Protein AF-A0A4Q2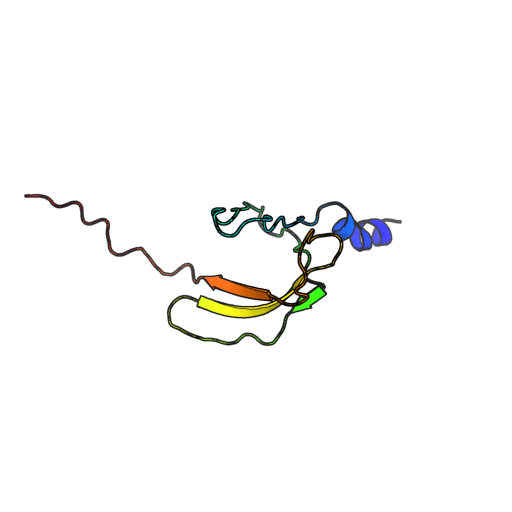W3R1-F1 (afdb_monomer_lite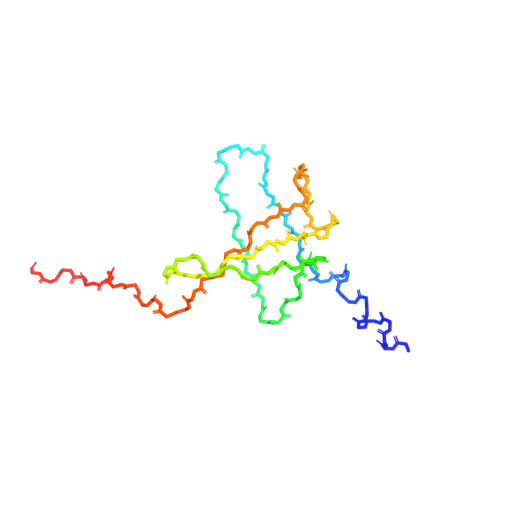)

Sequence (92 aa):
MTEIFYEKQWSVHVPVFDFGSSENQRPIHYQFDEGTIMPWVSLGKKIETGGYGTVEKLKIHPGHCHSIRHKTFALKILRFDIEDPKHISGKK

Foldseek 3Di:
DVVVCVVCVCVPQEAADDPDDDPPDDGDDDDDDPPHDYQWPDWADWDPDDDFFIKIKTAGDDVRYPDDPDRIDIDTDGDPPDPPPPDPDDDD

Radius of gyration: 17.9 Å; chains: 1; bounding box: 38×65×31 Å

pLDDT: mean 74.82, std 15.64, range [38.94, 92.81]

Structure (mmCIF, N/CA/C/O backbone):
data_AF-A0A4Q2W3R1-F1
#
_entry.id   AF-A0A4Q2W3R1-F1
#
loop_
_atom_site.group_PDB
_atom_site.id
_atom_site.type_symbol
_atom_site.label_atom_id
_atom_site.label_alt_id
_atom_site.label_comp_id
_atom_site.label_asym_id
_atom_site.label_entity_id
_atom_site.label_seq_id
_atom_site.pdbx_PDB_ins_code
_atom_site.Cartn_x
_atom_site.Cartn_y
_atom_site.Cartn_z
_atom_site.occupancy
_atom_site.B_iso_or_equiv
_atom_site.auth_seq_id
_atom_site.auth_comp_id
_atom_site.auth_asym_id
_atom_site.auth_atom_id
_atom_site.pdbx_PDB_model_num
ATOM 1 N N . MET A 1 1 ? -6.007 -25.710 -14.299 1.00 52.44 1 MET A N 1
ATOM 2 C CA . MET A 1 1 ? -5.199 -24.690 -15.016 1.00 52.44 1 MET A CA 1
ATOM 3 C C . MET A 1 1 ? -5.609 -23.260 -14.643 1.00 52.44 1 MET A C 1
ATOM 5 O O . MET A 1 1 ? -4.768 -22.378 -14.686 1.00 52.44 1 MET A O 1
ATOM 9 N N . THR A 1 2 ? -6.857 -23.037 -14.219 1.00 55.47 2 THR A N 1
ATOM 10 C CA . THR A 1 2 ? -7.381 -21.766 -13.687 1.00 55.47 2 THR A CA 1
ATOM 11 C C . THR A 1 2 ? -6.794 -21.356 -12.331 1.00 55.47 2 THR A C 1
ATOM 13 O O . THR A 1 2 ? -6.502 -20.181 -12.156 1.00 55.47 2 THR A O 1
ATOM 16 N N . GLU A 1 3 ? -6.543 -22.293 -11.406 1.00 57.09 3 GLU A N 1
ATOM 17 C CA . GLU A 1 3 ? -5.948 -21.979 -10.086 1.00 57.09 3 GLU A CA 1
ATOM 18 C C . GLU A 1 3 ? -4.602 -21.256 -10.199 1.00 57.09 3 GLU A C 1
ATOM 20 O O . GLU A 1 3 ? -4.442 -20.185 -9.634 1.00 57.09 3 GLU A O 1
ATOM 25 N N . ILE A 1 4 ? -3.679 -21.758 -11.027 1.00 62.47 4 ILE A N 1
ATOM 26 C CA . ILE A 1 4 ? -2.347 -21.154 -11.211 1.00 62.47 4 ILE A CA 1
ATOM 27 C C . ILE A 1 4 ? -2.441 -19.728 -11.779 1.00 62.47 4 ILE A C 1
ATOM 29 O O . ILE A 1 4 ? -1.605 -18.887 -11.460 1.00 62.47 4 ILE A O 1
ATOM 33 N N . PHE A 1 5 ? -3.443 -19.437 -12.618 1.00 56.16 5 PHE A N 1
ATOM 34 C CA . PHE A 1 5 ? -3.644 -18.095 -13.164 1.00 56.16 5 PHE A CA 1
ATOM 35 C C . PHE A 1 5 ? -4.087 -17.116 -12.073 1.00 56.16 5 PHE A C 1
ATOM 37 O O . PHE A 1 5 ? -3.454 -16.077 -11.922 1.00 56.16 5 PHE A O 1
ATOM 44 N N . TYR A 1 6 ? -5.090 -17.462 -11.260 1.00 57.28 6 TYR A N 1
ATOM 45 C CA . TYR A 1 6 ? -5.536 -16.613 -10.146 1.00 57.28 6 TYR A CA 1
ATOM 46 C C . TYR A 1 6 ? -4.473 -16.492 -9.044 1.00 57.28 6 TYR A C 1
ATOM 48 O O . TYR A 1 6 ? -4.232 -15.403 -8.526 1.00 57.28 6 TYR A O 1
ATOM 56 N N . GLU A 1 7 ? -3.760 -17.581 -8.754 1.00 60.44 7 GLU A N 1
ATOM 57 C CA . GLU A 1 7 ? -2.654 -17.618 -7.795 1.00 60.44 7 GLU A CA 1
ATOM 58 C C . GLU A 1 7 ? -1.395 -16.899 -8.270 1.00 60.44 7 GLU A C 1
ATOM 60 O O . GLU A 1 7 ? -0.483 -16.732 -7.469 1.00 60.44 7 GLU A O 1
ATOM 65 N N . LYS A 1 8 ? -1.288 -16.503 -9.542 1.00 63.44 8 LYS A N 1
ATOM 66 C CA . LYS A 1 8 ? -0.133 -15.754 -10.066 1.00 63.44 8 LYS A CA 1
ATOM 67 C C . LYS A 1 8 ? -0.501 -14.437 -10.731 1.00 63.44 8 LYS A C 1
ATOM 69 O O . LYS A 1 8 ? 0.392 -13.670 -11.071 1.00 63.44 8 LYS A O 1
ATOM 74 N N . GLN A 1 9 ? -1.786 -14.112 -10.858 1.00 57.34 9 GLN A N 1
ATOM 75 C CA . GLN A 1 9 ? -2.234 -12.856 -11.462 1.00 57.34 9 GLN A CA 1
ATOM 76 C C . GLN A 1 9 ? -1.699 -11.631 -10.706 1.00 57.34 9 GLN A C 1
ATOM 78 O O . GLN A 1 9 ? -1.389 -10.602 -11.311 1.00 57.34 9 GLN A O 1
ATOM 83 N N . TRP A 1 10 ? -1.512 -11.771 -9.390 1.00 57.88 10 TRP A N 1
ATOM 84 C CA . TRP A 1 10 ? -0.892 -10.756 -8.541 1.00 57.88 10 TRP A CA 1
ATOM 85 C C . TRP A 1 10 ? 0.555 -10.430 -8.943 1.00 57.88 10 TRP A C 1
ATOM 87 O O . TRP A 1 10 ? 1.045 -9.368 -8.601 1.00 57.88 10 TRP A O 1
ATOM 97 N N . SER A 1 11 ? 1.270 -11.263 -9.703 1.00 63.28 11 SER A N 1
ATOM 98 C CA . SER A 1 11 ? 2.604 -10.879 -10.185 1.00 63.28 11 SER A CA 1
ATOM 99 C C . SER A 1 11 ? 2.571 -10.016 -11.452 1.00 63.28 11 SER A C 1
ATOM 101 O O . SER A 1 11 ? 3.619 -9.528 -11.864 1.00 63.28 11 SER A O 1
ATOM 103 N N . VAL A 1 12 ? 1.409 -9.855 -12.101 1.00 64.06 12 VAL A N 1
ATOM 104 C CA . VAL A 1 12 ? 1.288 -9.172 -13.406 1.00 64.06 12 VAL A CA 1
ATOM 105 C C . VAL A 1 12 ? 0.604 -7.806 -13.291 1.00 64.06 12 VAL A C 1
ATOM 107 O O . VAL A 1 12 ? 1.009 -6.874 -13.978 1.00 64.06 12 VAL A O 1
ATOM 110 N N . HIS A 1 13 ? -0.393 -7.657 -12.411 1.00 73.94 13 HIS A N 1
ATOM 111 C CA . HIS A 1 13 ? -1.188 -6.418 -12.294 1.00 73.94 13 HIS A CA 1
ATOM 112 C C . HIS A 1 13 ? -0.950 -5.620 -11.008 1.00 73.94 13 HIS A C 1
ATOM 114 O O . HIS A 1 13 ? -1.667 -4.659 -10.736 1.00 73.94 13 HIS A O 1
ATOM 120 N N . VAL A 1 14 ? 0.032 -6.007 -10.195 1.00 84.12 14 VAL A N 1
ATOM 121 C CA . VAL A 1 14 ? 0.280 -5.329 -8.922 1.00 84.12 14 VAL A CA 1
ATOM 122 C C . VAL A 1 14 ? 1.103 -4.050 -9.131 1.00 84.12 14 VAL A C 1
ATOM 124 O O . VAL A 1 14 ? 2.128 -4.096 -9.820 1.00 84.12 14 VAL A O 1
ATOM 127 N N . PRO A 1 15 ? 0.703 -2.920 -8.511 1.00 89.56 15 PRO A N 1
ATOM 128 C CA . PRO A 1 15 ? 1.391 -1.642 -8.652 1.00 89.56 15 PRO A CA 1
ATOM 129 C C . PRO A 1 15 ? 2.890 -1.707 -8.355 1.00 89.56 15 PRO A C 1
ATOM 131 O O . PRO A 1 15 ? 3.334 -2.453 -7.480 1.00 89.56 15 PRO A O 1
ATOM 134 N N . VAL A 1 16 ? 3.664 -0.874 -9.052 1.00 87.56 16 VAL A N 1
ATOM 135 C CA . VAL A 1 16 ? 5.077 -0.611 -8.754 1.00 87.56 16 VAL A CA 1
ATOM 136 C C . VAL A 1 16 ? 5.192 0.820 -8.255 1.00 87.56 16 VAL A C 1
ATOM 138 O O . VAL A 1 16 ? 4.713 1.749 -8.902 1.00 87.56 16 VAL A O 1
ATOM 141 N N . PHE A 1 17 ? 5.833 0.989 -7.105 1.00 86.50 17 PHE A N 1
ATOM 142 C CA . PHE A 1 17 ? 6.061 2.290 -6.504 1.00 86.50 17 PHE A CA 1
ATOM 143 C C . PHE A 1 17 ? 7.452 2.805 -6.852 1.00 86.50 17 PHE A C 1
ATOM 145 O O . PHE A 1 17 ? 8.466 2.160 -6.560 1.00 86.50 17 PHE A O 1
ATOM 152 N N . ASP A 1 18 ? 7.478 3.995 -7.437 1.00 83.38 18 ASP A N 1
ATOM 153 C CA . ASP A 1 18 ? 8.649 4.857 -7.459 1.00 83.38 18 ASP A CA 1
ATOM 154 C C . ASP A 1 18 ? 8.572 5.817 -6.268 1.00 83.38 18 ASP A C 1
ATOM 156 O O . ASP A 1 18 ? 7.508 6.359 -5.952 1.00 83.38 18 ASP A O 1
ATOM 160 N N . PHE A 1 19 ? 9.699 5.989 -5.591 1.00 77.31 19 PHE A N 1
ATOM 161 C CA . PHE A 1 19 ? 9.833 6.859 -4.429 1.00 77.31 19 PHE A CA 1
ATOM 162 C C . PHE A 1 19 ? 10.741 8.059 -4.698 1.00 77.31 19 PHE A C 1
ATOM 164 O O . PHE A 1 19 ? 10.952 8.872 -3.798 1.00 77.31 19 PHE A O 1
ATOM 171 N N . GLY A 1 20 ? 11.224 8.205 -5.935 1.00 69.06 20 GLY A N 1
ATOM 172 C CA . GLY A 1 20 ? 12.089 9.303 -6.334 1.00 69.06 20 GLY A CA 1
ATOM 173 C C . GLY A 1 20 ? 13.492 9.197 -5.738 1.00 69.06 20 GLY A C 1
ATOM 174 O O . GLY A 1 20 ? 13.760 8.471 -4.781 1.00 69.06 20 GLY A O 1
ATOM 175 N N . SER A 1 21 ? 14.427 9.924 -6.341 1.00 63.38 21 SER A N 1
ATOM 176 C CA . SER A 1 21 ? 15.849 9.897 -5.980 1.00 63.38 21 SER A CA 1
ATOM 177 C C . SER A 1 21 ? 16.345 11.204 -5.354 1.00 63.38 21 SER A C 1
ATOM 179 O O . SER A 1 21 ? 17.542 11.334 -5.105 1.00 63.38 21 SER A O 1
ATOM 181 N N . SER A 1 22 ? 15.465 12.179 -5.084 1.00 58.62 22 SER A N 1
ATOM 182 C CA . SER A 1 22 ? 15.881 13.511 -4.618 1.00 58.62 22 SER A CA 1
ATOM 183 C C . SER A 1 22 ? 15.012 14.088 -3.500 1.00 58.62 22 SER A C 1
ATOM 185 O O . SER A 1 22 ? 13.795 13.921 -3.484 1.00 58.62 22 SER A O 1
ATOM 187 N N . GLU A 1 23 ? 15.654 14.843 -2.606 1.00 58.72 23 GLU A N 1
ATOM 188 C CA . GLU A 1 23 ? 15.054 15.492 -1.428 1.00 58.72 23 GLU A CA 1
ATOM 189 C C . GLU A 1 23 ? 14.013 16.582 -1.765 1.00 58.72 23 GLU A C 1
ATOM 191 O O . GLU A 1 23 ? 13.276 17.013 -0.883 1.00 58.72 23 GLU A O 1
ATOM 196 N N . ASN A 1 24 ? 13.902 16.996 -3.036 1.00 58.59 24 ASN A N 1
ATOM 197 C CA . ASN A 1 24 ? 13.023 18.085 -3.488 1.00 58.59 24 ASN A CA 1
ATOM 198 C C . ASN A 1 24 ? 11.864 17.633 -4.398 1.00 58.59 24 ASN A C 1
ATOM 200 O O . ASN A 1 24 ? 11.172 18.475 -4.978 1.00 58.59 24 ASN A O 1
ATOM 204 N N . GLN A 1 25 ? 11.635 16.327 -4.563 1.00 66.06 25 GLN A N 1
ATOM 205 C CA . GLN A 1 25 ? 10.507 15.839 -5.360 1.00 66.06 25 GLN A CA 1
ATOM 206 C C . GLN A 1 25 ? 9.203 15.826 -4.555 1.00 66.06 25 GLN A C 1
ATOM 208 O O . GLN A 1 25 ? 9.145 15.380 -3.410 1.00 66.06 25 GLN A O 1
ATOM 213 N N . ARG A 1 26 ? 8.128 16.320 -5.181 1.00 68.62 26 ARG A N 1
ATOM 214 C CA . ARG A 1 26 ? 6.768 16.195 -4.644 1.00 68.62 26 ARG A CA 1
ATOM 215 C C . ARG A 1 26 ? 6.394 14.709 -4.536 1.00 68.62 26 ARG A C 1
ATOM 217 O O . ARG A 1 26 ? 6.797 13.942 -5.411 1.00 68.62 26 ARG A O 1
ATOM 224 N N . PRO A 1 27 ? 5.594 14.310 -3.529 1.00 73.44 27 PRO A N 1
ATOM 225 C CA . PRO A 1 27 ? 5.085 12.947 -3.439 1.00 73.44 27 PRO A CA 1
ATOM 226 C C . PRO A 1 27 ? 4.381 12.531 -4.734 1.00 73.44 27 PRO A C 1
ATOM 228 O O . PRO A 1 27 ? 3.572 13.291 -5.274 1.00 73.44 27 PRO A O 1
ATOM 231 N N . ILE A 1 28 ? 4.691 11.332 -5.227 1.00 84.19 28 ILE A N 1
ATOM 232 C CA . ILE A 1 28 ? 3.996 10.760 -6.379 1.00 84.19 28 ILE A CA 1
ATOM 233 C C . ILE A 1 28 ? 2.623 10.280 -5.909 1.00 84.19 28 ILE A C 1
ATOM 235 O O . ILE A 1 28 ? 2.510 9.541 -4.930 1.00 84.19 28 ILE A O 1
ATOM 239 N N . HIS A 1 29 ? 1.579 10.712 -6.613 1.00 87.50 29 HIS A N 1
ATOM 240 C CA . HIS A 1 29 ? 0.215 10.260 -6.381 1.00 87.50 29 HIS A CA 1
ATOM 241 C C . HIS A 1 29 ? -0.149 9.177 -7.390 1.00 87.50 29 HIS A C 1
ATOM 243 O O . HIS A 1 29 ? 0.133 9.307 -8.580 1.00 87.50 29 HIS A O 1
ATOM 249 N N . TYR A 1 30 ? -0.812 8.134 -6.902 1.00 88.69 30 TYR A N 1
ATOM 250 C CA . TYR A 1 30 ? -1.304 7.028 -7.708 1.00 88.69 30 TYR A CA 1
ATOM 251 C C . TYR A 1 30 ? -2.812 6.905 -7.506 1.00 88.69 30 TYR A C 1
ATOM 253 O O . TYR A 1 30 ? -3.299 7.041 -6.382 1.00 88.69 30 TYR A O 1
ATOM 261 N N . GLN A 1 31 ? -3.535 6.642 -8.591 1.00 91.81 31 GLN A N 1
ATOM 262 C CA . GLN A 1 31 ? -4.951 6.299 -8.560 1.00 91.81 31 GLN A CA 1
ATOM 263 C C . GLN A 1 31 ? -5.086 4.816 -8.897 1.00 91.81 31 GLN A C 1
ATOM 265 O O . GLN A 1 31 ? -4.504 4.352 -9.876 1.00 91.81 31 GLN A O 1
ATOM 270 N N . PHE A 1 32 ? -5.827 4.087 -8.069 1.00 88.81 32 PHE A N 1
ATOM 271 C CA . PHE A 1 32 ? -6.059 2.655 -8.226 1.00 88.81 32 PHE A CA 1
ATOM 272 C C . PHE A 1 32 ? -7.557 2.380 -8.278 1.00 88.81 32 PHE A C 1
ATOM 274 O O . PHE A 1 32 ? -8.329 3.060 -7.599 1.00 88.81 32 PHE A O 1
ATOM 281 N N . ASP A 1 33 ? -7.944 1.373 -9.056 1.00 89.50 33 ASP A N 1
ATOM 282 C CA . ASP A 1 33 ? -9.322 0.895 -9.090 1.00 89.50 33 ASP A CA 1
ATOM 283 C C . ASP A 1 33 ? -9.671 0.172 -7.784 1.00 89.50 33 ASP A C 1
ATOM 285 O O . ASP A 1 33 ? -8.801 -0.368 -7.084 1.00 89.50 33 ASP A O 1
ATOM 289 N N . GLU A 1 34 ? -10.960 0.137 -7.454 1.00 86.12 34 GLU A N 1
ATOM 290 C CA . GLU A 1 34 ? -11.446 -0.613 -6.301 1.00 86.12 34 GLU A CA 1
ATOM 291 C C . GLU A 1 34 ? -11.088 -2.102 -6.430 1.00 86.12 34 GLU A C 1
ATOM 293 O O . GLU A 1 34 ? -11.178 -2.701 -7.500 1.00 86.12 34 GLU A O 1
ATOM 298 N N . GLY A 1 35 ? -10.639 -2.705 -5.328 1.00 84.88 35 GLY A N 1
ATOM 299 C CA . GLY A 1 35 ? -10.191 -4.099 -5.316 1.00 84.88 35 GLY A CA 1
ATOM 300 C C . GLY A 1 35 ? -8.785 -4.328 -5.883 1.00 84.88 35 GLY A C 1
ATOM 301 O O . GLY A 1 35 ? -8.353 -5.480 -5.940 1.00 84.88 35 GLY A O 1
ATOM 302 N N . THR A 1 36 ? -8.045 -3.273 -6.257 1.00 88.06 36 THR A N 1
ATOM 303 C CA . THR A 1 36 ? -6.640 -3.407 -6.677 1.00 88.06 36 THR A CA 1
ATOM 304 C C . THR A 1 36 ? -5.826 -4.136 -5.608 1.00 88.06 36 THR A C 1
ATOM 306 O O . THR A 1 36 ? -5.752 -3.719 -4.449 1.00 88.06 36 THR A O 1
ATOM 309 N N . ILE A 1 37 ? -5.177 -5.230 -6.012 1.00 87.44 37 ILE A N 1
ATOM 310 C CA . ILE A 1 37 ? -4.267 -5.975 -5.145 1.00 87.44 37 ILE A CA 1
ATOM 311 C C . ILE A 1 37 ? -2.996 -5.150 -4.967 1.00 87.44 37 ILE A C 1
ATOM 313 O O . ILE A 1 37 ? -2.338 -4.765 -5.932 1.00 87.44 37 ILE A O 1
ATOM 317 N N . MET A 1 38 ? -2.629 -4.901 -3.717 1.00 90.62 38 MET A N 1
ATOM 318 C CA . MET A 1 38 ? -1.445 -4.120 -3.385 1.00 90.62 38 MET A CA 1
ATOM 319 C C . MET A 1 38 ? -0.223 -5.024 -3.151 1.00 90.62 38 MET A C 1
ATOM 321 O O . MET A 1 38 ? -0.386 -6.143 -2.661 1.00 90.62 38 MET A O 1
ATOM 325 N N . PRO A 1 39 ? 1.015 -4.552 -3.409 1.00 90.56 39 PRO A N 1
ATOM 326 C CA . PRO A 1 39 ? 2.248 -5.345 -3.274 1.00 90.56 39 PRO A CA 1
ATOM 327 C C . PRO A 1 39 ? 2.679 -5.580 -1.815 1.00 90.56 39 PRO A C 1
ATOM 329 O O . PRO A 1 39 ? 3.871 -5.558 -1.499 1.00 90.56 39 PRO A O 1
ATOM 332 N N . TRP A 1 40 ? 1.746 -5.762 -0.884 1.00 90.31 40 TRP A N 1
ATOM 333 C CA . TRP A 1 40 ? 2.057 -5.956 0.528 1.00 90.31 40 TRP A CA 1
ATOM 334 C C . TRP A 1 40 ? 2.478 -7.404 0.783 1.00 90.31 40 TRP A C 1
ATOM 336 O O . TRP A 1 40 ? 1.686 -8.323 0.615 1.00 90.31 40 TRP A O 1
ATOM 346 N N . VAL A 1 41 ? 3.706 -7.618 1.255 1.00 89.50 41 VAL A N 1
ATOM 347 C CA . VAL A 1 41 ? 4.160 -8.952 1.705 1.00 89.50 41 VAL A CA 1
ATOM 348 C C . VAL A 1 41 ? 3.935 -9.169 3.199 1.00 89.50 41 VAL A C 1
ATOM 350 O O . VAL A 1 41 ? 4.014 -10.290 3.691 1.00 89.50 41 VAL A O 1
ATOM 353 N N . SER A 1 42 ? 3.678 -8.094 3.947 1.00 89.56 42 SER A N 1
ATOM 354 C CA . SER A 1 42 ? 3.251 -8.177 5.342 1.00 89.56 42 SER A CA 1
ATOM 355 C C . SER A 1 42 ? 2.561 -6.891 5.776 1.00 89.56 42 SER A C 1
ATOM 357 O O . SER A 1 42 ? 3.072 -5.803 5.488 1.00 89.56 42 SER A O 1
ATOM 359 N N . LEU A 1 43 ? 1.493 -7.033 6.556 1.00 90.19 43 LEU A N 1
ATOM 360 C CA . LEU A 1 43 ? 0.829 -5.957 7.286 1.00 90.19 43 LEU A CA 1
ATOM 361 C C . LEU A 1 43 ? 1.010 -6.194 8.790 1.00 90.19 43 LEU A C 1
ATOM 363 O O . LEU A 1 43 ? 0.862 -7.310 9.285 1.00 90.19 43 LEU A O 1
ATOM 367 N N . GLY A 1 44 ? 1.410 -5.151 9.505 1.00 87.12 44 GLY A N 1
ATOM 368 C CA . GLY A 1 44 ? 1.556 -5.147 10.953 1.00 87.12 44 GLY A CA 1
ATOM 369 C C . GLY A 1 44 ? 0.240 -4.838 11.660 1.00 87.12 44 GLY A C 1
ATOM 370 O O . GLY A 1 44 ? -0.784 -4.573 11.038 1.00 87.12 44 GLY A O 1
ATOM 371 N N . LYS A 1 45 ? 0.276 -4.837 12.996 1.00 86.75 45 LYS A N 1
ATOM 372 C CA . LYS A 1 45 ? -0.885 -4.465 13.810 1.00 86.75 45 LYS A CA 1
ATOM 373 C C . LYS A 1 45 ? -1.298 -3.022 13.509 1.00 86.75 45 LYS A C 1
ATOM 375 O O . LYS A 1 45 ? -0.445 -2.132 13.486 1.00 86.75 45 LYS A O 1
ATOM 380 N N . LYS A 1 46 ? -2.604 -2.803 13.343 1.00 84.31 46 LYS A N 1
ATOM 381 C CA . LYS A 1 46 ? -3.175 -1.461 13.235 1.00 84.31 46 LYS A CA 1
ATOM 382 C C . LYS A 1 46 ? -2.944 -0.696 14.524 1.00 84.31 46 LYS A C 1
ATOM 384 O O . LYS A 1 46 ? -3.263 -1.190 15.608 1.00 84.31 46 LYS A O 1
ATOM 389 N N . ILE A 1 47 ? -2.388 0.497 14.395 1.00 83.38 47 ILE A N 1
ATOM 390 C CA . ILE A 1 47 ? -2.243 1.425 15.501 1.00 83.38 47 ILE A CA 1
ATOM 391 C C . ILE A 1 47 ? -3.212 2.570 15.228 1.00 83.38 47 ILE A C 1
ATOM 393 O O . ILE A 1 47 ? -3.089 3.298 14.240 1.00 83.38 47 ILE A O 1
ATOM 397 N N . GLU A 1 48 ? -4.216 2.700 16.089 1.00 73.31 48 GLU A N 1
ATOM 398 C CA . GLU A 1 48 ? -5.098 3.860 16.081 1.00 73.31 48 GLU A CA 1
ATOM 399 C C . GLU A 1 48 ? -4.357 5.024 16.735 1.00 73.31 48 GLU A C 1
ATOM 401 O O . GLU A 1 48 ? -4.268 5.126 17.957 1.00 73.31 48 GLU A O 1
ATOM 406 N N . THR A 1 49 ? -3.750 5.873 15.913 1.00 66.25 49 THR A N 1
ATOM 407 C CA . THR A 1 49 ? -3.009 7.051 16.365 1.00 66.25 49 THR A CA 1
ATOM 408 C C . THR A 1 49 ? -3.559 8.307 15.692 1.00 66.25 49 THR A C 1
ATOM 410 O O . THR A 1 49 ? -3.192 8.649 14.570 1.00 66.25 49 THR A O 1
ATOM 413 N N . GLY A 1 50 ? -4.427 9.025 16.413 1.00 65.75 50 GLY A N 1
ATOM 414 C CA . GLY A 1 50 ? -4.940 10.352 16.042 1.00 65.75 50 GLY A CA 1
ATOM 415 C C . GLY A 1 50 ? -6.400 10.379 15.568 1.00 65.75 50 GLY A C 1
ATOM 416 O O . GLY A 1 50 ? -7.057 9.352 15.455 1.00 65.75 50 GLY A O 1
ATOM 417 N N . GLY A 1 51 ? -6.918 11.585 15.300 1.00 79.25 51 GLY A N 1
ATOM 418 C CA . GLY A 1 51 ? -8.319 11.799 14.895 1.00 79.25 51 GLY A CA 1
ATOM 419 C C . GLY A 1 51 ? -8.614 11.614 13.400 1.00 79.25 51 GLY A C 1
ATOM 420 O O . GLY A 1 51 ? -9.773 11.545 13.016 1.00 79.25 51 GLY A O 1
ATOM 421 N N . TYR A 1 52 ? -7.582 11.522 12.555 1.00 81.06 52 TYR A N 1
ATOM 422 C CA . TYR A 1 52 ? -7.713 11.621 11.091 1.00 81.06 52 TYR A CA 1
ATOM 423 C C . TYR A 1 52 ? -7.565 10.281 10.349 1.00 81.06 52 TYR A C 1
ATOM 425 O O . TYR A 1 52 ? -7.693 10.238 9.127 1.00 81.06 52 TYR A O 1
ATOM 433 N N . GLY A 1 53 ? -7.237 9.188 11.045 1.00 87.88 53 GLY A N 1
ATOM 434 C CA . GLY A 1 53 ? -6.940 7.919 10.384 1.00 87.88 53 GLY A CA 1
ATOM 435 C C . GLY A 1 53 ? -6.242 6.885 11.258 1.00 87.88 53 GLY A C 1
ATOM 436 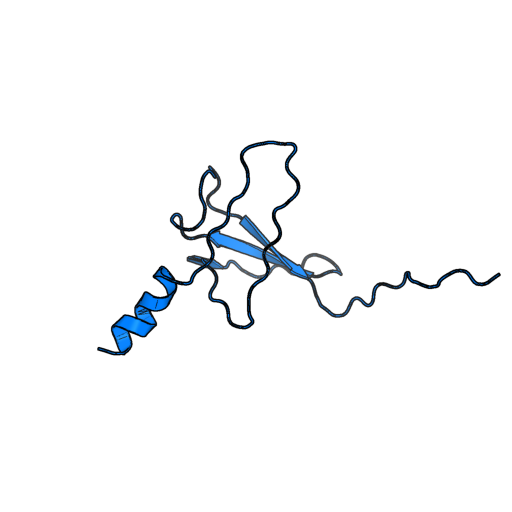O O . GLY A 1 53 ? -6.037 7.094 12.452 1.00 87.88 53 GLY A O 1
ATOM 437 N N . THR A 1 54 ? -5.853 5.774 10.636 1.00 90.56 54 THR A N 1
ATOM 438 C CA . THR A 1 54 ? -5.061 4.701 11.254 1.00 90.56 54 THR A CA 1
ATOM 439 C C . THR A 1 54 ? -3.686 4.600 10.610 1.00 90.56 54 THR A C 1
ATOM 441 O O . THR A 1 54 ? -3.524 4.918 9.428 1.00 90.56 54 THR A O 1
ATOM 444 N N . VAL A 1 55 ? -2.696 4.134 11.373 1.00 90.94 55 VAL A N 1
ATOM 445 C CA . VAL A 1 55 ? -1.349 3.867 10.860 1.00 90.94 55 VAL A CA 1
ATOM 446 C C . VAL A 1 55 ? -0.998 2.397 11.049 1.00 90.94 55 VAL A C 1
ATOM 448 O O . VAL A 1 55 ? -1.158 1.835 12.133 1.00 90.94 55 VAL A O 1
ATOM 451 N N . GLU A 1 56 ? -0.492 1.770 9.994 1.00 92.25 56 GLU A N 1
ATOM 452 C CA . GLU A 1 56 ? -0.072 0.369 9.997 1.00 92.25 56 GLU A CA 1
ATOM 453 C C . GLU A 1 56 ? 1.376 0.254 9.515 1.00 92.25 56 GLU A C 1
ATOM 455 O O . GLU A 1 56 ? 1.811 0.962 8.608 1.00 92.25 56 GLU A O 1
ATOM 460 N N . LYS A 1 57 ? 2.151 -0.656 10.108 1.00 92.75 57 LYS A N 1
ATOM 461 C CA . LYS A 1 57 ? 3.481 -1.005 9.592 1.00 92.75 57 LYS A CA 1
ATOM 462 C C . LYS A 1 57 ? 3.310 -1.939 8.396 1.00 92.75 57 LYS A C 1
ATOM 464 O O . LYS A 1 57 ? 2.587 -2.918 8.518 1.00 92.75 57 LYS A O 1
ATOM 469 N N . LEU A 1 58 ? 4.006 -1.714 7.287 1.00 92.81 58 LEU A N 1
ATOM 470 C CA . LEU A 1 58 ? 3.907 -2.577 6.104 1.00 92.81 58 LEU A CA 1
ATOM 471 C C . LEU A 1 58 ? 5.281 -2.924 5.516 1.00 92.81 58 LEU A C 1
ATOM 473 O O . LEU A 1 58 ? 6.272 -2.219 5.739 1.00 92.81 58 LEU A O 1
ATOM 477 N N . LYS A 1 59 ? 5.332 -4.001 4.730 1.00 91.56 59 LYS A N 1
ATOM 478 C CA . LYS A 1 59 ? 6.456 -4.312 3.834 1.00 91.56 59 LYS A CA 1
ATOM 479 C C . LYS A 1 59 ? 5.950 -4.494 2.408 1.00 91.56 59 LYS A C 1
ATOM 481 O O . LYS A 1 59 ? 4.950 -5.177 2.201 1.00 91.56 59 LYS A O 1
ATOM 486 N N . ILE A 1 60 ? 6.664 -3.903 1.454 1.00 89.56 60 ILE A N 1
ATOM 487 C CA . ILE A 1 60 ? 6.375 -3.993 0.019 1.00 89.56 60 ILE A CA 1
ATOM 488 C C . ILE A 1 60 ? 7.224 -5.110 -0.589 1.00 89.56 60 ILE A C 1
ATOM 490 O O . ILE A 1 60 ? 8.373 -5.298 -0.179 1.00 89.56 60 ILE A O 1
ATOM 494 N N . HIS A 1 61 ? 6.676 -5.853 -1.550 1.00 87.62 61 HIS A N 1
ATOM 495 C CA . HIS A 1 61 ? 7.444 -6.827 -2.318 1.00 87.62 61 HIS A CA 1
ATOM 496 C C . HIS A 1 61 ? 8.621 -6.128 -3.034 1.00 87.62 61 HIS A C 1
ATOM 498 O O . HIS A 1 61 ? 8.387 -5.142 -3.733 1.00 87.62 61 HIS A O 1
ATOM 504 N N . PRO A 1 62 ? 9.875 -6.612 -2.922 1.00 84.75 62 PRO A N 1
ATOM 505 C CA . PRO A 1 62 ? 11.045 -5.910 -3.464 1.00 84.75 62 PRO A CA 1
ATOM 506 C C . PRO A 1 62 ? 10.983 -5.618 -4.969 1.00 84.75 62 PRO A C 1
ATOM 508 O O . PRO A 1 62 ? 11.457 -4.579 -5.406 1.00 84.75 62 PRO A O 1
ATOM 511 N N . GLY A 1 63 ? 10.350 -6.493 -5.757 1.00 85.44 63 GLY A N 1
ATOM 512 C CA . GLY A 1 63 ? 10.149 -6.267 -7.198 1.00 85.44 63 GLY A CA 1
ATOM 513 C C . GLY A 1 63 ? 9.193 -5.115 -7.547 1.00 85.44 63 GLY A C 1
ATOM 514 O 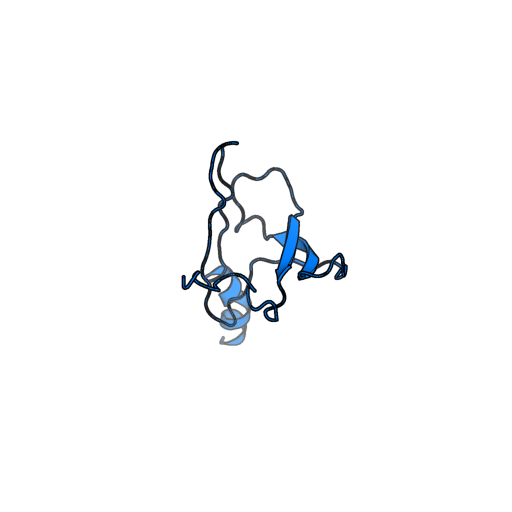O . GLY A 1 63 ? 9.110 -4.729 -8.705 1.00 85.44 63 GLY A O 1
ATOM 515 N N . HIS A 1 64 ? 8.485 -4.561 -6.558 1.00 86.69 64 HIS A N 1
ATOM 516 C CA . HIS A 1 64 ? 7.477 -3.508 -6.725 1.00 86.69 64 HIS A CA 1
ATOM 517 C C . HIS A 1 64 ? 7.875 -2.189 -6.051 1.00 86.69 64 HIS A C 1
ATOM 519 O O . HIS A 1 64 ? 7.053 -1.287 -5.907 1.00 86.69 64 HIS A O 1
ATOM 525 N N . CYS A 1 65 ? 9.124 -2.071 -5.605 1.00 81.19 65 CYS A N 1
ATOM 526 C CA . CYS A 1 65 ? 9.645 -0.887 -4.940 1.00 81.19 65 CYS A CA 1
ATOM 527 C C . CYS A 1 65 ? 11.110 -0.717 -5.344 1.00 81.19 65 CYS A C 1
ATOM 529 O O . CYS A 1 65 ? 11.997 -1.358 -4.778 1.00 81.19 65 CYS A O 1
ATOM 531 N N . HIS A 1 66 ? 11.365 0.131 -6.337 1.00 73.19 66 HIS A N 1
ATOM 532 C CA . HIS A 1 66 ? 12.725 0.373 -6.813 1.00 73.19 66 HIS A CA 1
ATOM 533 C C . HIS A 1 66 ? 13.413 1.453 -5.966 1.00 73.19 66 HIS A C 1
ATOM 535 O O . HIS A 1 66 ? 12.771 2.345 -5.419 1.00 73.19 66 HIS A O 1
ATOM 541 N N . SER A 1 67 ? 14.741 1.367 -5.860 1.00 66.31 67 SER A N 1
ATOM 542 C CA . SER A 1 67 ? 15.597 2.454 -5.356 1.00 66.31 67 SER A CA 1
ATOM 543 C C . SER A 1 67 ? 15.475 2.824 -3.870 1.00 66.31 67 SER A C 1
ATOM 545 O O . SER A 1 67 ? 15.934 3.892 -3.472 1.00 66.31 67 SER A O 1
ATOM 547 N N . ILE A 1 68 ? 14.949 1.942 -3.012 1.00 70.06 68 ILE A N 1
ATOM 548 C CA . ILE A 1 68 ? 14.866 2.205 -1.566 1.00 70.06 68 ILE A CA 1
ATOM 549 C C . ILE A 1 68 ? 15.737 1.268 -0.734 1.00 70.06 68 ILE A C 1
ATOM 551 O O . ILE A 1 68 ? 15.693 0.046 -0.850 1.00 70.06 68 ILE A O 1
ATOM 555 N N . ARG A 1 69 ? 16.473 1.869 0.207 1.00 72.94 69 ARG A N 1
ATOM 556 C CA . ARG A 1 69 ? 17.263 1.163 1.227 1.00 72.94 69 ARG A CA 1
ATOM 557 C C . ARG A 1 69 ? 16.409 0.588 2.370 1.00 72.94 69 ARG A C 1
ATOM 559 O O . ARG A 1 69 ? 16.814 -0.362 3.039 1.00 72.94 69 ARG A O 1
ATOM 566 N N . HIS A 1 70 ? 15.238 1.169 2.614 1.00 77.00 70 HIS A N 1
ATOM 567 C CA . HIS A 1 70 ? 14.289 0.769 3.652 1.00 77.00 70 HIS A CA 1
ATOM 568 C C . HIS A 1 70 ? 13.429 -0.436 3.242 1.00 77.00 70 HIS A C 1
ATOM 570 O O . HIS A 1 70 ? 12.909 -0.529 2.139 1.00 77.00 70 HIS A O 1
ATOM 576 N N . LYS A 1 71 ? 13.223 -1.366 4.176 1.00 80.19 71 LYS A N 1
ATOM 577 C CA . LYS A 1 71 ? 12.418 -2.583 3.953 1.00 80.19 71 LYS A CA 1
ATOM 578 C C . LYS A 1 71 ? 11.052 -2.524 4.632 1.00 80.19 71 LYS A C 1
ATOM 580 O O . LYS A 1 71 ? 10.397 -3.547 4.804 1.00 80.19 71 LYS A O 1
ATOM 585 N N . THR A 1 72 ? 10.675 -1.373 5.171 1.00 88.56 72 THR A N 1
ATOM 586 C CA . THR A 1 72 ? 9.521 -1.216 6.055 1.00 88.56 72 THR A CA 1
ATOM 587 C C . THR A 1 72 ? 9.003 0.202 5.934 1.00 88.56 72 THR A C 1
ATOM 589 O O . THR A 1 72 ? 9.793 1.142 5.975 1.00 88.56 72 THR A O 1
ATOM 592 N N . PHE A 1 73 ? 7.685 0.329 5.830 1.00 89.19 73 PHE A N 1
ATOM 593 C CA . PHE A 1 73 ? 6.996 1.594 5.608 1.00 89.19 73 PHE A CA 1
ATOM 594 C C . PHE A 1 73 ? 5.826 1.742 6.581 1.00 89.19 73 PHE A C 1
ATOM 596 O O . PHE A 1 73 ? 5.409 0.772 7.222 1.00 89.19 73 PHE A O 1
ATOM 603 N N . ALA A 1 74 ? 5.307 2.962 6.683 1.00 90.88 74 ALA A N 1
ATOM 604 C CA . ALA A 1 74 ? 4.065 3.258 7.381 1.00 90.88 74 ALA A CA 1
ATOM 605 C C . ALA A 1 74 ? 2.949 3.480 6.349 1.00 90.88 74 ALA A C 1
ATOM 607 O O . ALA A 1 74 ? 3.100 4.306 5.451 1.00 90.88 74 ALA A O 1
ATOM 608 N N . LEU A 1 75 ? 1.838 2.757 6.487 1.00 91.81 75 LEU A N 1
ATOM 609 C CA . LEU A 1 75 ? 0.601 2.987 5.747 1.00 91.81 75 LEU A CA 1
ATOM 610 C C . LEU A 1 75 ? -0.289 3.880 6.596 1.00 91.81 75 LEU A C 1
ATOM 612 O O . LEU A 1 75 ? -0.704 3.460 7.674 1.00 91.81 75 LEU A O 1
ATOM 616 N N . LYS A 1 76 ? -0.600 5.084 6.120 1.00 91.81 76 LYS A N 1
ATOM 617 C CA . LYS A 1 76 ? -1.616 5.933 6.743 1.00 91.81 76 LYS A CA 1
ATOM 618 C C . LYS A 1 76 ? -2.907 5.824 5.945 1.00 91.81 76 LYS A C 1
ATOM 620 O O . LYS A 1 76 ? -2.924 6.161 4.766 1.00 91.81 76 LYS A O 1
ATOM 625 N N . ILE A 1 77 ? -3.969 5.369 6.597 1.00 90.06 77 ILE A N 1
ATOM 626 C CA . ILE A 1 77 ? -5.303 5.239 6.008 1.00 90.06 77 ILE A CA 1
ATOM 627 C C . ILE A 1 77 ? -6.166 6.345 6.603 1.00 90.06 77 ILE A C 1
ATOM 629 O O . ILE A 1 77 ? -6.312 6.422 7.824 1.00 90.06 77 ILE A O 1
ATOM 633 N N . LEU A 1 78 ? -6.694 7.221 5.754 1.00 89.25 78 LEU A N 1
ATOM 634 C CA . LEU A 1 78 ? -7.558 8.322 6.172 1.00 89.25 78 LEU A CA 1
ATOM 635 C C . LEU A 1 78 ? -9.011 7.841 6.274 1.00 89.25 78 LEU A C 1
ATOM 637 O O . LEU A 1 78 ? -9.437 6.993 5.492 1.00 89.25 78 LEU A O 1
ATOM 641 N N . ARG A 1 79 ? -9.763 8.367 7.246 1.00 82.56 79 ARG A N 1
ATOM 642 C CA . ARG A 1 79 ? -11.213 8.125 7.357 1.00 82.56 79 ARG A CA 1
ATOM 643 C C . ARG A 1 79 ? -11.942 9.096 6.424 1.00 82.56 79 ARG A C 1
ATOM 645 O O . ARG A 1 79 ? -11.588 10.270 6.390 1.00 82.56 79 ARG A O 1
ATOM 652 N N . PHE A 1 80 ? -12.936 8.611 5.682 1.00 70.56 80 PHE A N 1
ATOM 653 C CA . PHE A 1 80 ? -13.699 9.423 4.724 1.00 70.56 80 PHE A CA 1
ATOM 654 C C . PHE A 1 80 ? -14.654 10.430 5.394 1.00 70.56 80 PHE A C 1
ATOM 656 O O . PHE A 1 80 ? -15.168 11.314 4.721 1.00 70.56 80 PHE A O 1
ATOM 663 N N . ASP A 1 81 ? -14.828 10.366 6.717 1.00 62.12 81 ASP A N 1
ATOM 664 C CA . ASP A 1 81 ? -15.824 11.153 7.464 1.00 62.12 81 ASP A CA 1
ATOM 665 C C . ASP A 1 81 ? -15.397 12.604 7.763 1.00 62.12 81 ASP A C 1
ATOM 667 O O . ASP A 1 81 ? -15.929 13.243 8.671 1.00 62.12 81 ASP A O 1
ATOM 671 N N . ILE A 1 82 ? -14.414 13.141 7.039 1.00 55.19 82 ILE A N 1
ATOM 672 C CA . ILE A 1 82 ? -14.002 14.540 7.175 1.00 55.19 82 ILE A CA 1
ATOM 673 C C . ILE A 1 82 ? -14.533 15.293 5.963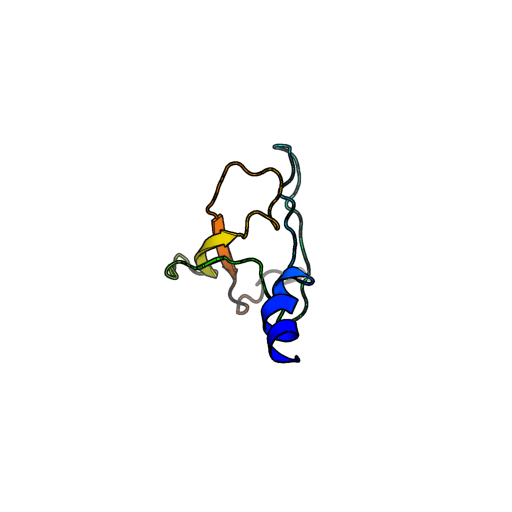 1.00 55.19 82 ILE A C 1
ATOM 675 O O . ILE A 1 82 ? -13.830 15.485 4.973 1.00 55.19 82 ILE A O 1
ATOM 679 N N . GLU A 1 83 ? -15.788 15.733 6.051 1.00 50.91 83 GLU A N 1
ATOM 680 C CA . GLU A 1 83 ? -16.198 16.918 5.305 1.00 50.91 83 GLU A CA 1
ATOM 681 C C . GLU A 1 83 ? -15.263 18.059 5.714 1.00 50.91 83 GLU A C 1
ATOM 683 O O . GLU A 1 83 ? -15.154 18.402 6.892 1.00 50.91 83 GLU A O 1
ATOM 688 N N . ASP A 1 84 ? -14.536 18.608 4.746 1.00 50.91 84 ASP A N 1
ATOM 689 C CA . ASP A 1 84 ? -13.611 19.713 4.954 1.00 50.91 84 ASP A CA 1
ATOM 6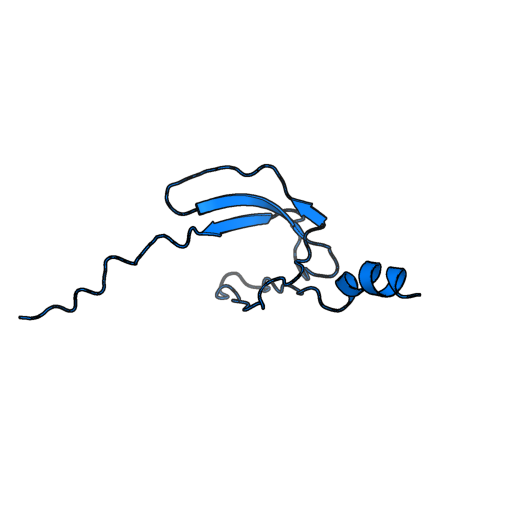90 C C . ASP A 1 84 ? -14.426 20.965 5.360 1.00 50.91 84 ASP A C 1
ATOM 692 O O . ASP A 1 84 ? -15.160 21.504 4.526 1.00 50.91 84 ASP A O 1
ATOM 696 N N . PRO A 1 85 ? -14.360 21.482 6.608 1.00 48.59 85 PRO A N 1
ATOM 697 C CA . PRO A 1 85 ? -15.274 22.537 7.066 1.00 48.59 85 PRO A CA 1
ATOM 698 C C . PRO A 1 85 ? -14.993 23.927 6.470 1.00 48.59 85 PRO A C 1
ATOM 700 O O . PRO A 1 85 ? -15.453 24.938 7.004 1.00 48.59 85 PRO A O 1
ATOM 703 N N . LYS A 1 86 ? -14.187 24.040 5.408 1.00 49.53 86 LYS A N 1
ATOM 704 C CA . LYS A 1 86 ? -13.720 25.330 4.883 1.00 49.53 86 LYS A CA 1
ATOM 705 C C . LYS A 1 86 ? -13.922 25.461 3.378 1.00 49.53 86 LYS A C 1
ATOM 707 O O . LYS A 1 86 ? -12.976 25.623 2.615 1.00 49.53 86 LYS A O 1
ATOM 712 N N . HIS A 1 87 ? -15.189 25.529 2.985 1.00 46.09 87 HIS A N 1
ATOM 713 C CA . HIS A 1 87 ? -15.628 26.345 1.849 1.00 46.09 87 HIS A CA 1
ATOM 714 C C . HIS A 1 87 ? -16.911 27.120 2.191 1.00 46.09 87 HIS A C 1
ATOM 716 O O . HIS A 1 87 ? -17.888 27.125 1.449 1.00 46.09 87 HIS A O 1
ATOM 722 N N . ILE A 1 88 ? -16.905 27.848 3.315 1.00 44.78 88 ILE A N 1
ATOM 723 C CA . ILE A 1 88 ? -17.780 29.020 3.438 1.00 44.78 88 ILE A CA 1
ATOM 724 C C . ILE A 1 88 ? -17.084 30.144 2.672 1.00 44.78 88 ILE A C 1
ATOM 726 O O . ILE A 1 88 ? -16.267 30.889 3.211 1.00 44.78 88 ILE A O 1
ATOM 730 N N . SER A 1 89 ? -17.377 30.206 1.372 1.00 43.66 89 SER A N 1
ATOM 731 C CA . SER A 1 89 ? -17.187 31.403 0.559 1.00 43.66 89 SER A CA 1
ATOM 732 C C . SER A 1 89 ? -17.786 32.586 1.324 1.00 43.66 89 SER A C 1
ATOM 734 O O . SER A 1 89 ? -18.969 32.594 1.672 1.00 43.66 89 SER A O 1
ATOM 736 N N . GLY A 1 90 ? -16.936 33.562 1.637 1.00 38.94 90 GLY A N 1
ATOM 737 C CA . GLY A 1 90 ? -17.365 34.824 2.211 1.00 38.94 90 GLY A CA 1
ATOM 738 C C . GLY A 1 90 ? -18.362 35.492 1.271 1.00 38.94 90 GLY A C 1
ATOM 739 O O . GLY A 1 90 ? -17.999 35.936 0.186 1.00 38.94 90 GLY A O 1
ATOM 740 N N . LYS A 1 91 ? -19.619 35.569 1.701 1.00 42.56 91 LYS A N 1
ATOM 741 C CA . LYS A 1 91 ? -20.540 36.613 1.264 1.00 42.56 91 LYS A CA 1
ATOM 742 C C . LYS A 1 91 ? -20.480 37.732 2.292 1.00 42.56 91 LYS A C 1
ATOM 744 O O . LYS A 1 91 ? -21.027 37.567 3.380 1.00 42.56 91 LYS A O 1
ATOM 749 N N . LYS A 1 92 ? -19.843 38.840 1.931 1.00 40.56 92 LYS A N 1
ATOM 750 C CA . LYS A 1 92 ? -20.298 40.203 2.218 1.00 40.56 92 LYS A CA 1
ATOM 751 C C . LYS A 1 92 ? -19.787 41.110 1.113 1.00 40.56 92 LYS A C 1
ATOM 753 O O . LYS A 1 92 ? -18.596 40.966 0.769 1.00 40.56 92 LYS A O 1
#

Organism: NCBI:txid451672

Secondary structure (DSSP, 8-state):
-HHHHHHHHTTTS---B---SSTTPPPPP----TTPPP-EEEEEEEE--SSSEEEEEEEE-GGGB-S-S-S-EEEEEE-S----S-------